Protein AF-A0A7S1CF85-F1 (afdb_monomer_lite)

Organism: NCBI:txid1486930

Secondary structure (DSSP, 8-state):
-------------------PPEEEEEE-SS-TTEEEEEETTS-EEEEE--HHHHS--HHHHHHHHHHHHHHHGGG----------------------------------

pLDDT: mean 72.47, std 18.78, range [39.47, 95.88]

Radius of gyration: 35.14 Å; chains: 1; bounding box: 66×96×58 Å

Sequence (109 aa):
GGRAARAGGRGRRSITSVEAPVYSLAFNPRQRSFLASGDGAGCVRVWKLGWKLSNPRPQEAETLKRFVQSWEDGAEDGELEDDEAGAADLGGGGGAGGGRRSRADSDDF

Foldseek 3Di:
DDDDDDDDPDDPPPDDPPPADWDDKDADPVDLQWIWTAGPVRDIDIGGHDPPNSPDDPVNVVVVVVVVVVVVVPPPDDPPPPPPPDDDDDDDDDDDDDDDDDDDDDDDD

InterPro domains:
  IPR001680 WD40 repeat [SM00320] (8-48)
  IPR015943 WD40/YVTN repeat-like-containing domain superfamily [G3DSA:2.130.10.10] (4-74)
  IPR036322 WD40-repeat-containing domain superfamily [SSF50978] (15-50)

Structure (mmCIF, N/CA/C/O backbone):
data_AF-A0A7S1CF85-F1
#
_entry.id   AF-A0A7S1CF85-F1
#
loop_
_atom_site.group_PDB
_atom_site.id
_atom_site.type_symbol
_atom_site.label_atom_id
_atom_site.label_alt_id
_atom_site.label_comp_id
_atom_site.label_asym_id
_atom_site.label_entity_id
_atom_site.label_seq_id
_atom_site.pdbx_PDB_ins_code
_atom_site.Cartn_x
_atom_site.Cartn_y
_atom_site.Cartn_z
_atom_site.occupancy
_atom_site.B_iso_or_equiv
_atom_site.auth_seq_id
_atom_site.auth_comp_id
_atom_site.auth_asym_id
_atom_site.auth_atom_id
_atom_site.pdbx_PDB_model_num
ATOM 1 N N . GLY A 1 1 ? -28.594 -31.986 -41.018 1.00 44.62 1 GLY A N 1
ATOM 2 C CA . GLY A 1 1 ? -27.219 -31.522 -41.319 1.00 44.62 1 GLY A CA 1
ATOM 3 C C . GLY A 1 1 ? -26.946 -30.292 -40.483 1.00 44.62 1 GLY A C 1
ATOM 4 O O . GLY A 1 1 ? -27.896 -29.625 -40.125 1.00 44.62 1 GLY A O 1
ATOM 5 N N . GLY A 1 2 ? -25.744 -29.936 -40.065 1.00 39.47 2 GLY A N 1
ATOM 6 C CA . GLY A 1 2 ? -24.380 -30.378 -40.327 1.00 39.47 2 GLY A CA 1
ATOM 7 C C . GLY A 1 2 ? -23.495 -29.592 -39.341 1.00 39.47 2 GLY A C 1
ATOM 8 O O . GLY A 1 2 ? -23.941 -28.621 -38.741 1.00 39.47 2 GLY A O 1
ATOM 9 N N . ARG A 1 3 ? -22.294 -30.094 -39.079 1.00 48.50 3 ARG A N 1
ATOM 10 C CA . ARG A 1 3 ? -21.489 -29.855 -37.871 1.00 48.50 3 ARG A CA 1
ATOM 11 C C . ARG A 1 3 ? -20.624 -28.584 -37.954 1.00 48.50 3 ARG A C 1
ATOM 13 O O . ARG A 1 3 ? -20.144 -28.276 -39.034 1.00 48.50 3 ARG A O 1
ATOM 20 N N . ALA A 1 4 ? -20.258 -28.082 -36.763 1.00 51.16 4 ALA A N 1
ATOM 21 C CA . ALA A 1 4 ? -18.959 -27.474 -36.399 1.00 51.16 4 ALA A CA 1
ATOM 22 C C . ALA A 1 4 ? -18.624 -26.093 -37.036 1.00 51.16 4 ALA A C 1
ATOM 24 O O . ALA A 1 4 ? -19.151 -25.740 -38.070 1.00 51.16 4 ALA A O 1
ATOM 25 N N . ALA A 1 5 ? -17.773 -25.229 -36.473 1.00 52.25 5 ALA A N 1
ATOM 26 C CA . ALA A 1 5 ? -16.593 -25.513 -35.674 1.00 52.25 5 ALA A CA 1
ATOM 27 C C . ALA A 1 5 ? -16.159 -24.352 -34.755 1.00 52.25 5 ALA A C 1
ATOM 29 O O . ALA A 1 5 ? -16.542 -23.197 -34.889 1.00 52.25 5 ALA A O 1
ATOM 30 N N . ARG A 1 6 ? -15.319 -24.768 -33.811 1.00 60.34 6 ARG A N 1
ATOM 31 C CA . ARG A 1 6 ? -14.659 -24.078 -32.704 1.00 60.34 6 ARG A CA 1
ATOM 32 C C . ARG A 1 6 ? -13.822 -22.859 -33.111 1.00 60.34 6 ARG A C 1
ATOM 34 O O . ARG A 1 6 ? -13.067 -22.923 -34.071 1.00 60.34 6 ARG A O 1
ATOM 41 N N . ALA A 1 7 ? -13.725 -21.918 -32.179 1.00 53.44 7 ALA A N 1
ATOM 42 C CA . ALA A 1 7 ? -12.435 -21.423 -31.695 1.00 53.44 7 ALA A CA 1
ATOM 43 C C . ALA A 1 7 ? -12.580 -21.250 -30.167 1.00 53.44 7 ALA A C 1
ATOM 45 O O . ALA A 1 7 ? -13.448 -20.525 -29.714 1.00 53.44 7 ALA A O 1
ATOM 46 N N . GLY A 1 8 ? -11.883 -21.961 -29.280 1.00 54.62 8 GLY A N 1
ATOM 47 C CA . GLY A 1 8 ? -10.542 -22.518 -29.420 1.00 54.62 8 GLY A CA 1
ATOM 48 C C . GLY A 1 8 ? -9.450 -21.509 -29.048 1.00 54.62 8 GLY A C 1
ATOM 49 O O . GLY A 1 8 ? -8.337 -21.631 -29.542 1.00 54.62 8 GLY A O 1
ATOM 50 N N . GLY A 1 9 ? -9.745 -20.513 -28.206 1.00 50.75 9 GLY A N 1
ATOM 51 C CA . GLY A 1 9 ? -8.744 -19.609 -27.636 1.00 50.75 9 GLY A CA 1
ATOM 52 C C . GLY A 1 9 ? -7.965 -20.286 -26.511 1.00 50.75 9 GLY A C 1
ATOM 53 O O . GLY A 1 9 ? -8.412 -20.324 -25.371 1.00 50.75 9 GLY A O 1
ATOM 54 N N . ARG A 1 10 ? -6.825 -20.871 -26.886 1.00 59.09 10 ARG A N 1
ATOM 55 C CA . ARG A 1 10 ? -5.824 -21.556 -26.057 1.00 59.09 10 ARG A CA 1
ATOM 56 C C . ARG A 1 10 ? -5.543 -20.869 -24.718 1.00 59.09 10 ARG A C 1
ATOM 58 O O . ARG A 1 10 ? -5.274 -19.673 -24.661 1.00 59.09 10 ARG A O 1
ATOM 65 N N . GLY A 1 11 ? -5.467 -21.685 -23.668 1.00 56.84 11 GLY A N 1
ATOM 66 C CA . GLY A 1 11 ? -4.888 -21.280 -22.397 1.00 56.84 11 GLY A CA 1
ATOM 67 C C . GLY A 1 11 ? -3.469 -20.744 -22.574 1.00 56.84 11 GLY A C 1
ATOM 68 O O . GLY A 1 11 ? -2.627 -21.377 -23.210 1.00 56.84 11 GLY A O 1
ATOM 69 N N . ARG A 1 12 ? -3.195 -19.603 -21.947 1.00 60.22 12 ARG A N 1
ATOM 70 C CA . ARG A 1 12 ? -1.833 -19.203 -21.601 1.00 60.22 12 ARG A CA 1
ATOM 71 C C . ARG A 1 12 ? -1.647 -19.495 -20.123 1.00 60.22 12 ARG A C 1
ATOM 73 O O . ARG A 1 12 ? -1.864 -18.648 -19.269 1.00 60.22 12 ARG A O 1
ATOM 80 N N . ARG A 1 13 ? -1.280 -20.742 -19.827 1.00 58.94 13 ARG A N 1
ATOM 81 C CA . ARG A 1 13 ? -0.559 -21.039 -18.591 1.00 58.94 13 ARG A CA 1
ATOM 82 C C . ARG A 1 13 ? 0.877 -20.600 -18.829 1.00 58.94 13 ARG A C 1
ATOM 84 O O . ARG A 1 13 ? 1.653 -21.365 -19.388 1.00 58.94 13 ARG A O 1
ATOM 91 N N . SER A 1 14 ? 1.210 -19.381 -18.434 1.00 50.34 14 SER A N 1
ATOM 92 C CA . SER A 1 14 ? 2.602 -19.035 -18.152 1.00 50.34 14 SER A CA 1
ATOM 93 C C . SER A 1 14 ? 2.817 -19.333 -16.672 1.00 50.34 14 SER A C 1
ATOM 95 O O . SER A 1 14 ? 2.654 -18.487 -15.799 1.00 50.34 14 SER A O 1
ATOM 97 N N . ILE A 1 15 ? 3.070 -20.612 -16.401 1.00 66.00 15 ILE A N 1
ATOM 98 C CA . ILE A 1 15 ? 3.798 -21.038 -15.211 1.00 66.00 15 ILE A CA 1
ATOM 99 C C . ILE A 1 15 ? 5.220 -20.469 -15.336 1.00 66.00 15 ILE A C 1
ATOM 101 O O . ILE A 1 15 ? 5.729 -20.400 -16.449 1.00 66.00 15 ILE A O 1
ATOM 105 N N . THR A 1 16 ? 5.787 -20.025 -14.210 1.00 54.38 16 THR A N 1
ATOM 106 C CA . THR A 1 16 ? 6.991 -19.180 -14.046 1.00 54.38 16 THR A CA 1
ATOM 107 C C . THR A 1 16 ? 6.788 -17.697 -14.373 1.00 54.38 16 THR A C 1
ATOM 109 O O . THR A 1 16 ? 7.370 -17.168 -15.317 1.00 54.38 16 THR A O 1
ATOM 112 N N . SER A 1 17 ? 5.987 -16.991 -13.568 1.00 57.75 17 SER A N 1
ATOM 113 C CA . SER A 1 17 ? 6.102 -15.531 -13.529 1.00 57.75 17 SER A CA 1
ATOM 114 C C . SER A 1 17 ? 7.290 -15.205 -12.634 1.00 57.75 17 SER A C 1
ATOM 116 O O . SER A 1 17 ? 7.167 -15.231 -11.413 1.00 57.75 17 SER A O 1
ATOM 118 N N . VAL A 1 18 ? 8.437 -14.877 -13.230 1.00 60.53 18 VAL A N 1
ATOM 119 C CA . VAL A 1 18 ? 9.260 -13.834 -12.606 1.00 60.53 18 VAL A CA 1
ATOM 120 C C . VAL A 1 18 ? 8.291 -12.669 -12.433 1.00 60.53 18 VAL A C 1
ATOM 122 O O . VAL A 1 18 ? 7.623 -12.282 -13.398 1.00 60.53 18 VAL A O 1
ATOM 125 N N . GLU A 1 19 ? 8.028 -12.269 -11.195 1.00 73.12 19 GLU A N 1
ATOM 126 C CA . GLU A 1 19 ? 7.014 -11.255 -10.935 1.00 73.12 19 GLU A CA 1
ATOM 127 C C . GLU A 1 19 ? 7.501 -9.961 -11.586 1.00 73.12 19 GLU A C 1
ATOM 129 O O . GLU A 1 19 ? 8.570 -9.450 -11.250 1.00 73.12 19 GLU A O 1
ATOM 134 N N . ALA A 1 20 ? 6.785 -9.513 -12.621 1.00 83.75 20 ALA A N 1
ATOM 135 C CA . ALA A 1 20 ? 7.145 -8.290 -13.312 1.00 83.75 20 ALA A CA 1
ATOM 136 C C . ALA A 1 20 ? 7.033 -7.124 -12.317 1.00 83.75 20 ALA A C 1
ATOM 138 O O . ALA A 1 20 ? 6.123 -7.130 -11.480 1.00 83.75 20 ALA A O 1
ATOM 139 N N . PRO A 1 21 ? 7.935 -6.130 -12.384 1.00 88.19 21 PRO A N 1
ATOM 140 C CA . PRO A 1 21 ? 7.869 -4.975 -11.501 1.00 88.19 21 PR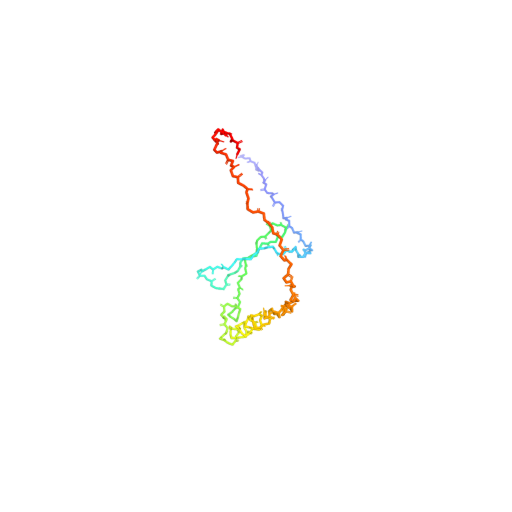O A CA 1
ATOM 141 C C . PRO A 1 21 ? 6.495 -4.301 -11.601 1.00 88.19 21 PRO A C 1
ATOM 143 O O . PRO A 1 21 ? 5.936 -4.137 -12.691 1.00 88.19 21 PRO A O 1
ATOM 146 N N . VAL A 1 22 ? 5.950 -3.935 -10.442 1.00 92.38 22 VAL A N 1
ATOM 147 C CA . VAL A 1 22 ? 4.689 -3.199 -10.326 1.00 92.38 22 VAL A CA 1
ATOM 148 C C . VAL A 1 22 ? 4.995 -1.713 -10.462 1.00 92.38 22 VAL A C 1
ATOM 150 O O . VAL A 1 22 ? 5.757 -1.166 -9.671 1.00 92.38 22 VAL A O 1
ATOM 153 N N . TYR A 1 23 ? 4.387 -1.061 -11.450 1.00 93.56 23 TYR A N 1
ATOM 154 C CA . TYR A 1 23 ? 4.608 0.363 -11.732 1.00 93.56 23 TYR A CA 1
ATOM 155 C C . TYR A 1 23 ? 3.468 1.254 -11.250 1.00 93.56 23 TYR A C 1
ATOM 157 O O . TYR A 1 23 ? 3.603 2.473 -11.194 1.00 93.56 23 TYR A O 1
ATOM 165 N N . SER A 1 24 ? 2.312 0.670 -10.944 1.00 93.19 24 SER A N 1
ATOM 166 C CA . SER A 1 24 ? 1.119 1.437 -10.600 1.00 93.19 24 SER A CA 1
ATOM 167 C C . SER A 1 24 ? 0.327 0.747 -9.504 1.00 93.19 24 SER A C 1
ATOM 169 O O . SER A 1 24 ? 0.138 -0.470 -9.531 1.00 93.19 24 SER A O 1
ATOM 171 N N . LEU A 1 25 ? -0.165 1.543 -8.556 1.00 95.12 25 LEU A N 1
ATOM 172 C CA . LEU A 1 25 ? -0.997 1.106 -7.441 1.00 95.12 25 LEU A CA 1
ATOM 173 C C . LEU A 1 25 ? -2.161 2.082 -7.265 1.00 95.12 25 LEU A C 1
ATOM 175 O O . LEU A 1 25 ? -1.963 3.294 -7.302 1.00 95.12 25 LEU A O 1
ATOM 179 N N . ALA A 1 26 ? -3.370 1.558 -7.064 1.00 95.31 26 ALA A N 1
ATOM 180 C CA . ALA A 1 26 ? -4.569 2.367 -6.866 1.00 95.31 26 ALA A CA 1
ATOM 181 C C . ALA A 1 26 ? -5.493 1.752 -5.809 1.00 95.31 26 ALA A C 1
ATOM 183 O O . ALA A 1 26 ? -5.980 0.628 -5.962 1.00 95.31 26 ALA A O 1
ATOM 184 N N . PHE A 1 27 ? -5.765 2.503 -4.742 1.00 94.19 27 PHE A N 1
ATOM 185 C CA . PHE A 1 27 ? -6.737 2.115 -3.722 1.00 94.19 27 PHE A CA 1
ATOM 186 C C . PHE A 1 27 ? -8.159 2.435 -4.173 1.00 94.19 27 PHE A C 1
ATOM 188 O O . PHE A 1 27 ? -8.413 3.452 -4.815 1.00 94.19 27 PHE A O 1
ATOM 195 N N . ASN A 1 28 ? -9.109 1.582 -3.799 1.00 92.81 28 ASN A N 1
ATOM 196 C CA . ASN A 1 28 ? -10.514 1.845 -4.069 1.00 92.81 28 ASN A CA 1
ATOM 197 C C . ASN A 1 28 ? -11.062 2.907 -3.085 1.00 92.81 28 ASN A C 1
ATOM 199 O O . ASN A 1 28 ? -11.093 2.653 -1.877 1.00 92.81 28 ASN A O 1
ATOM 203 N N . PRO A 1 29 ? -11.560 4.064 -3.569 1.00 90.94 29 PRO A N 1
ATOM 204 C CA . PRO A 1 29 ? -12.037 5.149 -2.707 1.00 90.94 29 PRO A CA 1
ATOM 205 C C . PRO A 1 29 ? -13.340 4.805 -1.972 1.00 90.94 29 PRO A C 1
ATOM 207 O O . PRO A 1 29 ? -13.610 5.349 -0.904 1.00 90.94 29 PRO A O 1
ATOM 210 N N . ARG A 1 30 ? -14.151 3.884 -2.513 1.00 92.38 30 ARG A N 1
ATOM 211 C CA . ARG A 1 30 ? -15.416 3.449 -1.901 1.00 92.38 30 ARG A CA 1
ATOM 212 C C . ARG A 1 30 ? -15.216 2.312 -0.902 1.00 92.38 30 ARG A C 1
ATOM 214 O O . ARG A 1 30 ? -15.987 2.181 0.043 1.00 92.38 30 ARG A O 1
ATOM 221 N N . GLN A 1 31 ? -14.224 1.452 -1.130 1.00 91.75 31 GLN A N 1
ATOM 222 C CA . GLN A 1 31 ? -13.986 0.255 -0.321 1.00 91.75 31 GLN A CA 1
ATOM 223 C C . GLN A 1 31 ? -12.499 0.091 -0.004 1.00 91.75 31 GLN A C 1
ATOM 225 O O . GLN A 1 31 ? -11.730 -0.410 -0.817 1.00 91.75 31 GLN A O 1
ATOM 230 N N . ARG A 1 32 ? -12.115 0.417 1.233 1.00 90.50 32 ARG A N 1
ATOM 231 C CA . ARG A 1 32 ? -10.717 0.392 1.710 1.00 90.50 32 ARG A CA 1
ATOM 232 C C . ARG A 1 32 ? -10.040 -0.981 1.671 1.00 90.50 32 ARG A C 1
ATOM 234 O O . ARG A 1 32 ? -8.823 -1.072 1.774 1.00 90.50 32 ARG A O 1
ATOM 241 N N . SER A 1 33 ? -10.814 -2.055 1.547 1.00 93.44 33 SER A N 1
ATOM 242 C CA . SER A 1 33 ? -10.289 -3.416 1.448 1.00 93.44 33 SER A CA 1
ATOM 243 C C . SER A 1 33 ? -9.818 -3.799 0.053 1.00 93.44 33 SER A C 1
ATOM 245 O O . SER A 1 33 ? -9.298 -4.897 -0.098 1.00 93.44 33 SER A O 1
ATOM 247 N N . PHE A 1 34 ? -9.967 -2.936 -0.953 1.00 94.81 34 PHE A N 1
ATOM 248 C CA . PHE A 1 34 ? -9.546 -3.243 -2.314 1.00 94.81 34 PHE A CA 1
ATOM 249 C C . PHE A 1 34 ? -8.399 -2.357 -2.792 1.00 94.81 34 PHE A C 1
ATOM 251 O O . PHE A 1 34 ? -8.428 -1.133 -2.650 1.00 94.81 34 PHE A O 1
ATOM 258 N N . LEU A 1 35 ? -7.420 -3.009 -3.415 1.00 94.56 35 LEU A N 1
ATOM 259 C CA . LEU A 1 35 ? -6.252 -2.405 -4.047 1.00 94.56 35 LEU A CA 1
ATOM 260 C C . LEU A 1 35 ? -6.075 -3.009 -5.443 1.00 94.56 35 LEU A C 1
ATOM 262 O O . LEU A 1 35 ? -6.185 -4.223 -5.608 1.00 94.56 35 LEU A O 1
ATOM 266 N N . ALA A 1 36 ? -5.787 -2.175 -6.435 1.00 95.88 36 ALA A N 1
ATOM 267 C CA . ALA A 1 36 ? -5.377 -2.602 -7.766 1.00 95.88 36 ALA A CA 1
ATOM 268 C C . ALA A 1 36 ? -3.876 -2.352 -7.959 1.00 95.88 36 ALA A C 1
ATOM 270 O O . ALA A 1 36 ? -3.374 -1.299 -7.567 1.00 95.88 36 ALA A O 1
ATOM 271 N N . SER A 1 37 ? -3.173 -3.303 -8.575 1.00 95.69 37 SER A N 1
ATOM 272 C CA . SER A 1 37 ? -1.767 -3.166 -8.969 1.00 95.69 37 SER A CA 1
ATOM 273 C C . SER A 1 37 ? -1.594 -3.485 -10.450 1.00 95.69 37 SER A C 1
ATOM 275 O O . SER A 1 37 ? -2.084 -4.522 -10.903 1.00 95.69 37 SER A O 1
ATOM 277 N N . GLY A 1 38 ? -0.886 -2.627 -11.180 1.00 93.81 38 GLY A N 1
ATOM 278 C CA . GLY A 1 38 ? -0.507 -2.845 -12.577 1.00 93.81 38 GLY A CA 1
ATOM 279 C C . GLY A 1 38 ? 0.970 -3.206 -12.696 1.00 93.81 38 GLY A C 1
ATOM 280 O O . GLY A 1 38 ? 1.820 -2.500 -12.148 1.00 93.81 38 GLY A O 1
ATOM 281 N N . ASP A 1 39 ? 1.271 -4.296 -13.398 1.00 92.25 39 ASP A N 1
ATOM 282 C CA . ASP A 1 39 ? 2.640 -4.753 -13.642 1.00 92.25 39 ASP A CA 1
ATOM 283 C C . ASP A 1 39 ? 3.156 -4.409 -15.052 1.00 92.25 39 ASP A C 1
ATOM 285 O O . ASP A 1 39 ? 2.401 -4.045 -15.957 1.00 92.25 39 ASP A O 1
ATOM 289 N N . GLY A 1 40 ? 4.473 -4.534 -15.243 1.00 88.56 40 GLY A N 1
ATOM 290 C CA . GLY A 1 40 ? 5.141 -4.331 -16.535 1.00 88.56 40 GLY A CA 1
ATOM 291 C C . GLY A 1 40 ? 4.768 -5.332 -17.630 1.00 88.56 40 GLY A C 1
ATOM 292 O O . GLY A 1 40 ? 5.111 -5.123 -18.791 1.00 88.56 40 GLY A O 1
ATOM 293 N N . ALA A 1 41 ? 4.064 -6.412 -17.284 1.00 87.50 41 ALA A N 1
ATOM 294 C CA . ALA A 1 41 ? 3.559 -7.390 -18.240 1.00 87.50 41 ALA A CA 1
ATOM 295 C C . ALA A 1 41 ? 2.158 -7.022 -18.766 1.00 87.50 41 ALA A C 1
ATOM 297 O O . ALA A 1 41 ? 1.570 -7.788 -19.533 1.00 87.50 41 ALA A O 1
ATOM 298 N N . GLY A 1 42 ? 1.614 -5.866 -18.362 1.00 87.62 42 GLY A N 1
ATOM 299 C CA . GLY A 1 42 ? 0.276 -5.416 -18.743 1.00 87.62 42 GLY A CA 1
ATOM 300 C C . GLY A 1 42 ? -0.841 -6.157 -18.008 1.00 87.62 42 GLY A C 1
ATOM 301 O O . GLY A 1 42 ? -1.990 -6.129 -18.448 1.00 87.62 42 GLY A O 1
ATOM 302 N N . CYS A 1 43 ? -0.527 -6.840 -16.905 1.00 89.38 43 CYS A N 1
ATOM 303 C CA . CYS A 1 43 ? -1.516 -7.487 -16.060 1.00 89.38 43 CYS A CA 1
ATOM 304 C C . CYS A 1 43 ? -1.929 -6.556 -14.915 1.00 89.38 43 CYS A C 1
ATOM 306 O O . CYS A 1 43 ? -1.106 -5.916 -1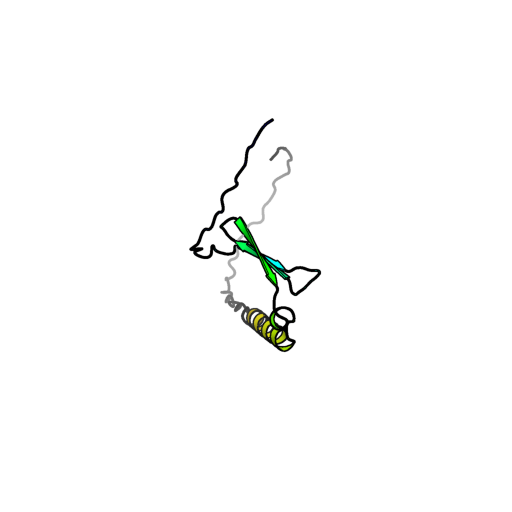4.258 1.00 89.38 43 CYS A O 1
ATOM 308 N N . VAL A 1 44 ? -3.235 -6.525 -14.644 1.00 92.19 44 VAL A N 1
ATOM 309 C CA . VAL A 1 44 ? -3.806 -5.827 -13.489 1.00 92.19 44 VAL A CA 1
ATOM 310 C C . VAL A 1 44 ? -4.324 -6.860 -12.502 1.00 92.19 44 VAL A C 1
ATOM 312 O O . VAL A 1 44 ? -5.139 -7.716 -12.852 1.00 92.19 44 VAL A O 1
ATOM 315 N N . ARG A 1 45 ? -3.862 -6.778 -11.254 1.00 90.69 45 ARG A N 1
ATOM 316 C CA . ARG A 1 45 ? -4.307 -7.644 -10.157 1.00 90.69 45 ARG A CA 1
ATOM 317 C C . ARG A 1 45 ? -5.138 -6.844 -9.167 1.00 90.69 45 ARG A C 1
ATOM 319 O O . ARG A 1 45 ? -4.778 -5.722 -8.817 1.00 90.69 45 ARG A O 1
ATOM 326 N N . VAL A 1 46 ? -6.237 -7.440 -8.709 1.00 93.88 46 VAL A N 1
ATOM 327 C CA . VAL A 1 46 ? -7.105 -6.872 -7.672 1.00 93.88 46 VAL A CA 1
ATOM 328 C C . VAL A 1 46 ? -6.933 -7.677 -6.394 1.00 93.88 46 VAL A C 1
ATOM 330 O O . VAL A 1 46 ? -7.147 -8.888 -6.372 1.00 93.88 46 VAL A O 1
ATOM 333 N N . TRP A 1 47 ? -6.566 -6.985 -5.325 1.00 93.81 47 TRP A N 1
ATOM 334 C CA . TRP A 1 47 ? -6.256 -7.559 -4.027 1.00 93.81 47 TRP A CA 1
ATOM 335 C C . TRP A 1 47 ? -7.356 -7.211 -3.034 1.00 93.81 47 TRP A C 1
ATOM 337 O O . TRP A 1 47 ? -7.741 -6.047 -2.914 1.00 93.81 47 TRP A O 1
ATOM 347 N N . LYS A 1 48 ? -7.833 -8.217 -2.292 1.00 94.38 48 LYS A N 1
ATOM 348 C CA . LYS A 1 48 ? -8.663 -8.012 -1.104 1.00 94.38 48 LYS A CA 1
ATOM 349 C C . LYS A 1 48 ? -7.766 -8.037 0.129 1.00 94.38 48 LYS A C 1
ATOM 351 O O . LYS A 1 48 ? -7.247 -9.081 0.511 1.00 94.38 48 LYS A O 1
ATOM 356 N N . LEU A 1 49 ? -7.592 -6.879 0.739 1.00 93.75 49 LEU A N 1
ATOM 357 C CA . LEU A 1 49 ? -6.785 -6.674 1.927 1.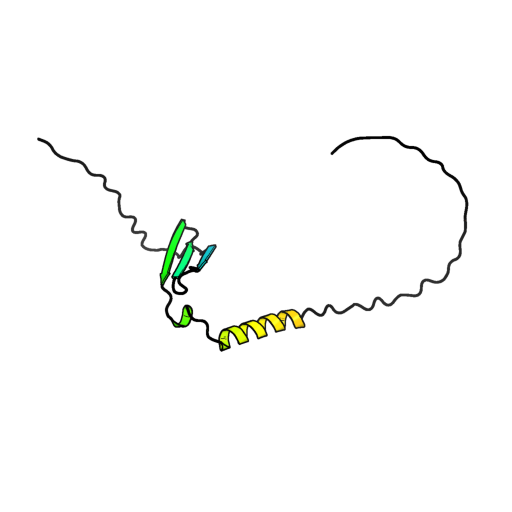00 93.75 49 LEU A CA 1
ATOM 358 C C . LEU A 1 49 ? -7.513 -7.190 3.176 1.00 93.75 49 LEU A C 1
ATOM 360 O O . LEU A 1 49 ? -8.741 -7.117 3.293 1.00 93.75 49 LEU A O 1
ATOM 364 N N . GLY A 1 50 ? -6.738 -7.721 4.121 1.00 92.19 50 GLY A N 1
ATOM 365 C CA . GLY A 1 50 ? -7.238 -8.057 5.451 1.00 92.19 50 GLY A CA 1
ATOM 366 C C . GLY A 1 50 ? -7.477 -6.803 6.294 1.00 92.19 50 GLY A C 1
ATOM 367 O O . GLY A 1 50 ? -6.866 -5.763 6.059 1.00 92.19 50 GLY A O 1
ATOM 368 N N . TRP A 1 51 ? -8.308 -6.922 7.334 1.00 87.44 51 TRP A N 1
ATOM 369 C CA . TRP A 1 51 ? -8.693 -5.802 8.207 1.00 87.44 51 TRP A CA 1
ATOM 370 C C . TRP A 1 51 ? -7.507 -4.958 8.696 1.00 87.44 51 TRP A C 1
ATOM 372 O O . TRP A 1 51 ? -7.538 -3.737 8.587 1.00 87.44 51 TRP A O 1
ATOM 382 N N . LYS A 1 52 ? -6.439 -5.611 9.175 1.00 86.56 52 LYS A N 1
ATOM 383 C CA . LYS A 1 52 ? -5.236 -4.932 9.685 1.00 86.56 52 LYS A CA 1
ATOM 384 C C . LYS A 1 52 ? -4.568 -4.020 8.649 1.00 86.56 52 LYS A C 1
ATOM 386 O O . LYS A 1 52 ? -3.986 -3.022 9.036 1.00 86.56 52 LYS A O 1
ATOM 391 N N . LEU A 1 53 ? -4.644 -4.370 7.364 1.00 85.19 53 LEU A N 1
ATOM 392 C CA . LEU A 1 53 ? -4.043 -3.599 6.270 1.00 85.19 53 LEU A CA 1
ATOM 393 C C . LEU A 1 53 ? -4.999 -2.538 5.711 1.00 85.19 53 LEU A C 1
ATOM 395 O O . LEU A 1 53 ? -4.558 -1.553 5.135 1.00 85.19 53 LEU A O 1
ATOM 399 N N . SER A 1 54 ? -6.310 -2.731 5.865 1.00 87.75 54 SER A N 1
ATOM 400 C CA . SER A 1 54 ? -7.327 -1.775 5.403 1.00 87.75 54 SER A CA 1
ATOM 401 C C . SER A 1 54 ? -7.660 -0.691 6.423 1.00 87.75 54 SER A C 1
ATOM 403 O O . SER A 1 54 ? -8.254 0.326 6.060 1.00 87.75 54 SER A O 1
ATOM 405 N N . ASN A 1 55 ? -7.337 -0.924 7.696 1.00 86.88 55 ASN A N 1
ATOM 406 C CA . ASN A 1 55 ? -7.705 -0.046 8.793 1.00 86.88 55 ASN A CA 1
ATOM 407 C C . ASN A 1 55 ? -6.449 0.395 9.562 1.00 86.88 55 ASN A C 1
ATOM 409 O O . ASN A 1 55 ? -6.043 -0.310 10.492 1.00 86.88 55 ASN A O 1
ATOM 413 N N . PRO A 1 56 ? -5.829 1.529 9.176 1.00 82.38 56 PRO A N 1
ATOM 414 C CA . PRO A 1 56 ? -4.613 2.008 9.820 1.00 82.38 56 PRO A CA 1
ATOM 415 C C . PRO A 1 56 ? -4.869 2.269 11.300 1.00 82.38 56 PRO A C 1
ATOM 417 O O . PRO A 1 56 ? -5.938 2.750 11.695 1.00 82.38 56 PRO A O 1
ATOM 420 N N . ARG A 1 57 ? -3.883 1.935 12.128 1.00 87.38 57 ARG A N 1
ATOM 421 C CA . ARG A 1 57 ? -3.975 2.152 13.572 1.00 87.38 57 ARG A CA 1
ATOM 422 C C . ARG A 1 57 ? -3.516 3.568 13.929 1.00 87.38 57 ARG A C 1
ATOM 424 O O . ARG A 1 57 ? -2.598 4.079 13.290 1.00 87.38 57 ARG A O 1
ATOM 431 N N . PRO A 1 58 ? -4.082 4.198 14.975 1.00 86.88 58 PRO A N 1
ATOM 432 C CA . PRO A 1 58 ? -3.667 5.540 15.395 1.00 86.88 58 PRO A CA 1
ATOM 433 C C . PRO A 1 58 ? -2.155 5.669 15.640 1.00 86.88 58 PRO A C 1
ATOM 435 O O . PRO A 1 58 ? -1.557 6.686 15.309 1.00 86.88 58 PRO A O 1
ATOM 438 N N . GLN A 1 59 ? -1.522 4.612 16.156 1.00 92.25 59 GLN A N 1
ATOM 439 C CA . GLN A 1 59 ? -0.081 4.576 16.422 1.00 92.25 59 GLN A CA 1
ATOM 440 C C . GLN A 1 59 ? 0.771 4.643 15.143 1.00 92.25 59 GLN A C 1
ATOM 442 O O . GLN A 1 59 ? 1.857 5.221 15.151 1.00 92.25 59 GLN A O 1
ATOM 447 N N . GLU A 1 60 ? 0.290 4.061 14.043 1.00 92.19 60 GLU A N 1
ATOM 448 C CA . GLU A 1 60 ? 0.996 4.059 12.755 1.00 92.19 60 GLU A CA 1
ATOM 449 C C . GLU A 1 60 ? 1.013 5.471 12.158 1.00 92.19 60 GLU A C 1
ATOM 451 O O . GLU A 1 60 ? 2.054 5.941 11.706 1.00 92.19 60 GLU A O 1
ATOM 456 N N . ALA A 1 61 ? -0.114 6.185 12.248 1.00 89.12 61 ALA A N 1
ATOM 457 C CA . ALA A 1 61 ? -0.204 7.579 11.822 1.00 89.12 61 ALA A CA 1
ATOM 458 C C . ALA A 1 61 ? 0.722 8.492 12.638 1.00 89.12 61 ALA A C 1
ATOM 460 O O . ALA A 1 61 ? 1.371 9.369 12.080 1.00 89.12 61 ALA A O 1
ATOM 461 N N . GLU A 1 62 ? 0.815 8.269 13.948 1.00 93.75 62 GLU A N 1
ATOM 462 C CA . GLU A 1 62 ? 1.697 9.055 14.811 1.00 93.75 62 GLU A CA 1
ATOM 463 C C . GLU A 1 62 ? 3.181 8.813 14.506 1.00 93.75 62 GLU A C 1
ATOM 465 O O . GLU A 1 62 ? 3.983 9.743 14.489 1.00 93.75 62 GLU A O 1
ATOM 470 N N . THR A 1 63 ? 3.545 7.570 14.188 1.00 93.88 63 THR A N 1
ATOM 471 C CA . THR A 1 63 ? 4.917 7.225 13.792 1.00 93.88 63 THR A CA 1
ATOM 472 C C . THR A 1 63 ? 5.300 7.912 12.482 1.00 93.88 63 THR A C 1
ATOM 474 O O . THR A 1 63 ? 6.395 8.457 12.373 1.00 93.88 63 THR A O 1
ATOM 477 N N . LEU A 1 64 ? 4.384 7.941 11.507 1.00 91.06 64 LEU A N 1
ATOM 478 C CA . LEU A 1 64 ? 4.596 8.649 10.243 1.00 91.06 64 LEU A CA 1
ATOM 479 C C . LEU A 1 64 ? 4.768 10.156 10.451 1.00 91.06 64 LEU A C 1
ATOM 481 O O . LEU A 1 64 ? 5.666 10.740 9.858 1.00 91.06 64 LEU A O 1
ATOM 485 N N . LYS A 1 65 ? 3.964 10.778 11.321 1.00 93.44 65 LYS A N 1
ATOM 486 C CA . LYS A 1 65 ? 4.111 12.207 11.640 1.00 93.44 65 LYS A CA 1
ATOM 487 C C . LYS A 1 65 ? 5.484 12.528 12.218 1.00 93.44 65 LYS A C 1
ATOM 489 O O . LYS A 1 65 ? 6.123 13.463 11.760 1.00 93.44 65 LYS A O 1
ATOM 494 N N . ARG A 1 66 ? 5.955 11.728 13.178 1.00 93.06 66 ARG A N 1
ATOM 495 C CA . ARG A 1 66 ? 7.290 11.910 13.771 1.00 93.06 66 ARG A CA 1
ATOM 496 C C . ARG A 1 66 ? 8.402 11.785 12.739 1.00 93.06 66 ARG A C 1
ATOM 498 O O . ARG A 1 66 ? 9.370 12.531 12.788 1.00 93.06 66 ARG A O 1
ATOM 505 N N . PHE A 1 67 ? 8.262 10.836 11.819 1.00 93.12 67 PHE A N 1
ATOM 506 C CA . PHE A 1 67 ? 9.229 10.651 10.748 1.00 93.12 67 PHE A CA 1
ATOM 507 C C . PHE A 1 67 ? 9.279 11.863 9.812 1.00 93.12 67 PHE A C 1
ATOM 509 O O . PHE A 1 67 ? 10.364 12.360 9.534 1.00 93.12 67 PHE A O 1
ATOM 516 N N . VAL A 1 68 ? 8.119 12.381 9.397 1.00 94.00 68 VAL A N 1
ATOM 517 C CA . VAL A 1 68 ? 8.034 13.599 8.574 1.00 94.00 68 VAL A CA 1
ATOM 518 C C . VAL A 1 68 ? 8.643 14.797 9.301 1.00 94.00 68 VAL A C 1
ATOM 520 O O . VAL A 1 68 ? 9.478 15.482 8.727 1.00 94.00 68 VAL A O 1
ATOM 523 N N . GLN A 1 69 ? 8.317 14.989 10.579 1.00 89.44 69 GLN A N 1
ATOM 524 C CA . GLN A 1 69 ? 8.854 16.098 11.367 1.00 89.44 69 GLN A CA 1
ATOM 525 C C . GLN A 1 69 ? 10.388 16.052 11.470 1.00 89.44 69 GLN A C 1
ATOM 527 O O . GLN A 1 69 ? 11.050 17.071 11.324 1.00 89.44 69 GLN A O 1
ATOM 532 N N . SER A 1 70 ? 10.978 14.857 11.600 1.00 89.06 70 SER A N 1
ATOM 533 C CA . SER A 1 70 ? 12.442 14.713 11.620 1.00 89.06 70 SER A CA 1
ATOM 534 C C . SER A 1 70 ? 13.133 15.131 10.317 1.00 89.06 70 SER A C 1
ATOM 536 O O . SER A 1 70 ? 14.325 15.423 10.326 1.00 89.06 70 SER A O 1
ATOM 538 N N . TRP A 1 71 ? 12.409 15.129 9.194 1.00 84.12 71 TRP A N 1
ATOM 539 C CA . TRP A 1 71 ? 12.927 15.592 7.906 1.00 84.12 71 TRP A CA 1
ATOM 540 C C . TRP A 1 71 ? 12.829 17.107 7.749 1.00 84.12 71 TRP A C 1
ATOM 542 O O . TRP A 1 71 ? 13.625 17.684 7.016 1.00 84.12 71 TRP A O 1
ATOM 552 N N . GLU A 1 72 ? 11.875 17.735 8.430 1.00 82.44 72 GLU A N 1
ATOM 553 C CA . GLU A 1 72 ? 11.674 19.184 8.416 1.00 82.44 72 GLU A CA 1
ATOM 554 C C . GLU A 1 72 ? 12.668 19.878 9.358 1.00 82.44 72 GLU A C 1
ATOM 556 O O . GLU A 1 72 ? 13.297 20.855 8.965 1.00 82.44 72 GLU A O 1
ATOM 561 N N . ASP A 1 73 ? 12.905 19.311 10.545 1.00 76.44 73 ASP A N 1
ATOM 562 C CA . ASP A 1 73 ? 13.822 19.877 11.547 1.00 76.44 73 ASP A CA 1
ATOM 563 C C . ASP A 1 73 ? 15.312 19.755 11.150 1.00 76.44 73 ASP A C 1
ATOM 565 O O . ASP A 1 73 ? 16.171 20.440 11.694 1.00 76.44 73 ASP A O 1
ATOM 569 N N . GLY A 1 74 ? 15.650 18.859 10.216 1.00 64.38 74 GLY A N 1
ATOM 570 C CA . GLY A 1 74 ? 17.023 18.648 9.738 1.00 64.38 74 GLY A 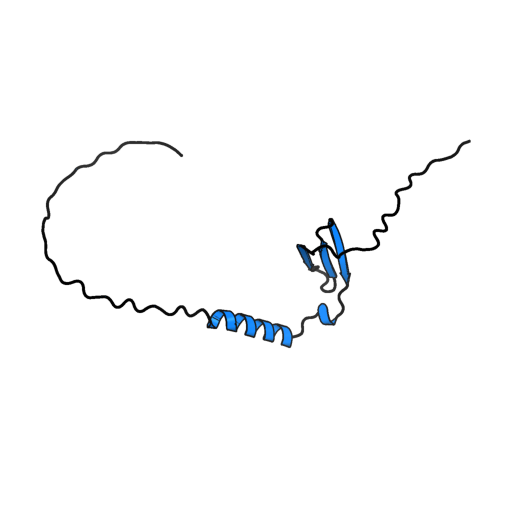CA 1
ATOM 571 C C . GLY A 1 74 ? 17.434 19.532 8.557 1.00 64.38 74 GLY A C 1
ATOM 572 O O . GLY A 1 74 ? 18.534 19.354 8.035 1.00 64.38 74 GLY A O 1
ATOM 573 N N . ALA A 1 75 ? 16.549 20.423 8.102 1.00 63.72 75 ALA A N 1
ATOM 574 C CA . ALA A 1 75 ? 16.753 21.274 6.932 1.00 63.72 75 ALA A CA 1
ATOM 575 C C . ALA A 1 75 ? 17.196 22.706 7.276 1.00 63.72 75 ALA A C 1
ATOM 577 O O . ALA A 1 75 ? 17.160 23.546 6.382 1.00 63.72 75 ALA A O 1
ATOM 578 N N . GLU A 1 76 ? 17.622 22.974 8.519 1.00 59.28 76 GLU A N 1
ATOM 579 C CA . GLU A 1 76 ? 18.308 24.223 8.878 1.00 59.28 76 GLU A CA 1
ATOM 580 C C . GLU A 1 76 ? 19.649 24.289 8.127 1.00 59.28 76 GLU A C 1
ATOM 582 O O . GL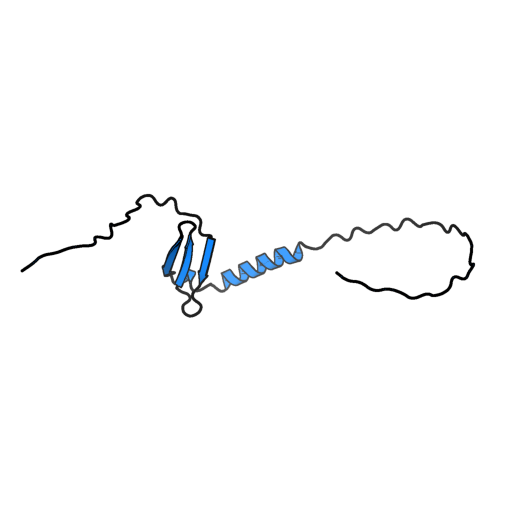U A 1 76 ? 20.687 23.753 8.523 1.00 59.28 76 GLU A O 1
ATOM 587 N N . ASP A 1 77 ? 19.562 24.900 6.957 1.00 57.72 77 ASP A N 1
ATOM 588 C CA . ASP A 1 77 ? 20.607 25.565 6.221 1.00 57.72 77 ASP A CA 1
ATOM 589 C C . ASP A 1 77 ? 21.435 26.425 7.174 1.00 57.72 77 ASP A C 1
ATOM 591 O O . ASP A 1 77 ? 21.007 27.471 7.650 1.00 57.72 77 ASP A O 1
ATOM 595 N N . GLY A 1 78 ? 22.652 25.964 7.467 1.00 56.03 78 GLY A N 1
ATOM 596 C CA . GLY A 1 78 ? 23.655 26.814 8.085 1.00 56.03 78 GLY A CA 1
ATOM 597 C C . GLY A 1 78 ? 23.860 28.032 7.194 1.00 56.03 78 GLY A C 1
ATOM 598 O O . GLY A 1 78 ? 24.484 27.916 6.137 1.00 56.03 78 GLY A O 1
ATOM 599 N N . GLU A 1 79 ? 23.314 29.173 7.612 1.00 59.75 79 GLU A N 1
ATOM 600 C CA . GLU A 1 79 ? 23.687 30.480 7.095 1.00 59.75 79 GLU A CA 1
ATOM 601 C C . GLU A 1 79 ? 25.209 30.578 7.236 1.00 59.75 79 GLU A C 1
ATOM 603 O O . GLU A 1 79 ? 25.759 30.639 8.337 1.00 59.75 79 GLU A O 1
ATOM 608 N N . LEU A 1 80 ? 25.911 30.480 6.107 1.00 62.28 80 LEU A N 1
ATOM 609 C CA . LEU A 1 80 ? 27.302 30.883 6.044 1.00 62.28 80 LEU A CA 1
ATOM 610 C C . LEU A 1 80 ? 27.283 32.387 6.308 1.00 62.28 80 LEU A C 1
ATOM 612 O O . LEU A 1 80 ? 26.802 33.150 5.474 1.00 62.28 80 LEU A O 1
ATOM 616 N N . GLU A 1 81 ? 27.729 32.792 7.496 1.00 57.84 81 GLU A N 1
ATOM 617 C CA . GLU A 1 81 ? 28.052 34.185 7.778 1.00 57.84 81 GLU A CA 1
ATOM 618 C C . GLU A 1 81 ? 29.122 34.602 6.764 1.00 57.84 81 GLU A C 1
ATOM 620 O O . GLU A 1 81 ? 30.298 34.248 6.876 1.00 57.84 81 GLU A O 1
ATOM 625 N N . ASP A 1 82 ? 28.688 35.299 5.716 1.00 59.97 82 ASP A N 1
ATOM 626 C CA . ASP A 1 82 ? 29.577 35.991 4.804 1.00 59.97 82 ASP A CA 1
ATOM 627 C C . ASP A 1 82 ? 30.252 37.102 5.619 1.00 59.97 82 ASP A C 1
ATOM 629 O O . ASP A 1 82 ? 29.690 38.182 5.807 1.00 59.97 82 ASP A O 1
ATOM 633 N N . ASP A 1 83 ? 31.445 36.822 6.151 1.00 55.62 83 ASP A N 1
ATOM 634 C CA . ASP A 1 83 ? 32.339 37.832 6.710 1.00 55.62 83 ASP A CA 1
ATOM 635 C C . ASP A 1 83 ? 32.587 38.900 5.632 1.00 55.62 83 ASP A C 1
ATOM 637 O O . ASP A 1 83 ? 33.425 38.750 4.734 1.00 55.62 83 ASP A O 1
ATOM 641 N N . GLU A 1 84 ? 31.814 39.984 5.705 1.00 57.91 84 GLU A N 1
ATOM 642 C CA . GLU A 1 84 ? 31.909 41.161 4.854 1.00 57.91 84 GLU A CA 1
ATOM 643 C C . GLU A 1 84 ? 33.276 41.817 5.084 1.00 57.91 84 GLU A C 1
ATOM 645 O O . GLU A 1 84 ? 33.480 42.661 5.960 1.00 57.91 84 GLU A O 1
ATOM 650 N N . ALA A 1 85 ? 34.262 41.390 4.295 1.00 59.31 85 ALA A N 1
ATOM 651 C CA . ALA A 1 85 ? 35.557 42.033 4.218 1.00 59.31 85 ALA A CA 1
ATOM 652 C C . ALA A 1 85 ? 35.347 43.483 3.765 1.00 59.31 85 ALA A C 1
ATOM 654 O O . ALA A 1 85 ? 35.040 43.747 2.601 1.00 59.31 85 ALA A O 1
ATOM 655 N N . GLY A 1 86 ? 35.518 44.413 4.708 1.00 56.41 86 GLY A N 1
ATOM 656 C CA . GLY A 1 86 ? 35.396 45.849 4.497 1.00 56.41 86 GLY A CA 1
ATOM 657 C C . GLY A 1 86 ? 36.148 46.310 3.251 1.00 56.41 86 GLY A C 1
ATOM 658 O O . GLY A 1 86 ? 37.380 46.373 3.227 1.00 56.41 86 GLY A O 1
ATOM 659 N N . ALA A 1 87 ? 35.390 46.654 2.214 1.00 57.97 87 ALA A N 1
ATOM 660 C CA . ALA A 1 87 ? 35.916 47.314 1.036 1.00 57.97 87 ALA A CA 1
ATOM 661 C C . ALA A 1 87 ? 36.192 48.777 1.395 1.00 57.97 87 ALA A C 1
ATOM 663 O O . ALA A 1 87 ? 35.283 49.569 1.644 1.00 57.97 87 ALA A O 1
ATOM 664 N N . ALA A 1 88 ? 37.478 49.110 1.460 1.00 53.97 88 ALA A N 1
ATOM 665 C CA . ALA A 1 88 ? 37.963 50.461 1.654 1.00 53.97 88 ALA A CA 1
ATOM 666 C C . ALA A 1 88 ? 37.413 51.410 0.577 1.00 53.97 88 ALA A C 1
ATOM 668 O O . ALA A 1 88 ? 37.439 51.109 -0.618 1.00 53.97 88 ALA A O 1
ATOM 669 N N . ASP A 1 89 ? 36.964 52.572 1.046 1.00 50.00 89 ASP A N 1
ATOM 670 C CA . ASP A 1 89 ? 36.644 53.766 0.273 1.00 50.00 89 ASP A CA 1
ATOM 671 C C . ASP A 1 89 ? 37.780 54.098 -0.708 1.00 50.00 89 ASP A C 1
ATOM 673 O O . ASP A 1 89 ? 38.866 54.531 -0.320 1.00 50.00 89 ASP A O 1
ATOM 677 N N . LEU A 1 90 ? 37.528 53.870 -1.997 1.00 56.62 90 LEU A N 1
ATOM 678 C CA . LEU A 1 90 ? 38.327 54.410 -3.087 1.00 56.62 90 LEU A CA 1
ATOM 679 C C . LEU A 1 90 ? 37.433 55.347 -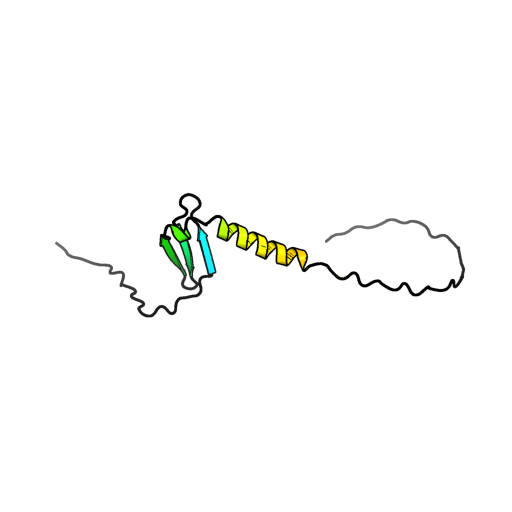3.889 1.00 56.62 90 LEU A C 1
ATOM 681 O O . LEU A 1 90 ? 36.664 54.935 -4.758 1.00 56.62 90 LEU A O 1
ATOM 685 N N . GLY A 1 91 ? 37.538 56.633 -3.559 1.00 46.91 91 GLY A N 1
ATOM 686 C CA . GLY A 1 91 ? 36.922 57.707 -4.316 1.00 46.91 91 GLY A CA 1
ATOM 687 C C . GLY A 1 91 ? 37.340 57.701 -5.789 1.00 46.91 91 GLY A C 1
ATOM 688 O O . GLY A 1 91 ? 38.459 57.331 -6.144 1.00 46.91 91 GLY A O 1
ATOM 689 N N . GLY A 1 92 ? 36.448 58.174 -6.660 1.00 45.22 92 GLY A N 1
ATOM 690 C CA . GLY A 1 92 ? 36.806 58.367 -8.060 1.00 45.22 92 GLY A CA 1
ATOM 691 C C . GLY A 1 92 ? 35.650 58.649 -9.010 1.00 45.22 92 GLY A C 1
ATOM 692 O O . GLY A 1 92 ? 35.265 57.778 -9.771 1.00 45.22 92 GLY A O 1
ATOM 693 N N . GLY A 1 93 ? 35.199 59.906 -9.037 1.00 47.44 93 GLY A N 1
ATOM 694 C CA . GLY A 1 93 ? 35.072 60.654 -10.293 1.00 47.44 93 GLY A CA 1
ATOM 695 C C . GLY A 1 93 ? 33.828 60.472 -11.177 1.00 47.44 93 GLY A C 1
ATOM 696 O O . GLY A 1 93 ? 33.458 59.382 -11.588 1.00 47.44 93 GLY A O 1
ATOM 697 N N . GLY A 1 94 ? 33.305 61.618 -11.629 1.00 47.62 94 GLY A N 1
ATOM 698 C CA . GLY A 1 94 ? 32.913 61.761 -13.035 1.00 47.62 94 GLY A CA 1
ATOM 699 C C . GLY A 1 94 ? 31.420 61.758 -13.350 1.00 47.62 94 GLY A C 1
ATOM 700 O O . GLY A 1 94 ? 30.945 60.912 -14.096 1.00 47.62 94 GLY A O 1
ATOM 701 N N . GLY A 1 95 ? 30.686 62.762 -12.868 1.00 50.03 95 GLY A N 1
ATOM 702 C CA . GLY A 1 95 ? 29.381 63.116 -13.425 1.00 50.03 95 GLY A CA 1
ATOM 703 C C . GLY A 1 95 ? 29.517 63.977 -14.685 1.00 50.03 95 GLY A C 1
ATOM 704 O O . GLY A 1 95 ? 29.841 65.156 -14.592 1.00 50.03 95 GLY A O 1
ATOM 705 N N . ALA A 1 96 ? 29.236 63.397 -15.849 1.00 53.31 96 ALA A N 1
ATOM 706 C CA . ALA A 1 96 ? 28.804 64.059 -17.086 1.00 53.31 96 ALA A CA 1
ATOM 707 C C . ALA A 1 96 ? 28.331 62.932 -18.020 1.00 53.31 96 ALA A C 1
ATOM 709 O O . ALA A 1 96 ? 29.022 61.938 -18.168 1.00 53.31 96 ALA A O 1
ATOM 710 N N . GLY A 1 97 ? 27.180 62.931 -18.670 1.00 45.28 97 GLY A N 1
ATOM 711 C CA . GLY A 1 97 ? 26.253 63.986 -19.019 1.00 45.28 97 GLY A CA 1
ATOM 712 C C . GLY A 1 97 ? 25.674 63.588 -20.378 1.00 45.28 97 GLY A C 1
ATOM 713 O O . GLY A 1 97 ? 26.429 63.293 -21.292 1.00 45.28 97 GLY A O 1
ATOM 714 N N . GLY A 1 98 ? 24.346 63.587 -20.499 1.00 46.84 98 GLY A N 1
ATOM 715 C CA . GLY A 1 98 ? 23.631 63.757 -21.768 1.00 46.84 98 GLY A CA 1
ATOM 716 C C . GLY A 1 98 ? 23.676 62.619 -22.797 1.00 46.84 98 GLY A C 1
ATOM 717 O O . GLY A 1 98 ? 24.682 62.366 -23.444 1.00 46.84 98 GLY A O 1
ATOM 718 N N . GLY A 1 99 ? 22.509 62.057 -23.106 1.00 48.88 99 GLY A N 1
ATOM 719 C CA . GLY A 1 99 ? 22.315 61.290 -24.337 1.00 48.88 99 GLY A CA 1
ATOM 720 C C . GLY A 1 99 ? 20.846 60.961 -24.550 1.00 48.88 99 GLY A C 1
ATOM 721 O O . GLY A 1 99 ? 20.189 60.432 -23.668 1.00 48.88 99 GLY A O 1
ATOM 722 N N . ARG A 1 100 ? 20.292 61.382 -25.682 1.00 53.72 100 ARG A N 1
ATOM 723 C CA . ARG A 1 100 ? 18.855 61.507 -25.939 1.00 53.72 100 ARG A CA 1
ATOM 724 C C . ARG A 1 100 ? 18.238 60.226 -26.523 1.00 53.72 100 ARG A C 1
ATOM 726 O O . ARG A 1 100 ? 18.846 59.560 -27.341 1.00 53.72 100 ARG A O 1
ATOM 733 N N . ARG A 1 101 ? 16.982 60.002 -26.125 1.00 57.03 101 ARG A N 1
ATOM 734 C CA . ARG A 1 101 ? 15.809 59.422 -26.823 1.00 57.03 101 ARG A CA 1
ATOM 735 C C . ARG A 1 101 ? 15.970 58.983 -28.298 1.00 57.03 101 ARG A C 1
ATOM 737 O O . ARG A 1 101 ? 16.283 59.832 -29.124 1.00 57.03 101 ARG A O 1
ATOM 744 N N . SER A 1 102 ? 15.479 57.775 -28.610 1.00 50.00 102 SER A N 1
ATOM 745 C CA . SER A 1 102 ? 14.630 57.382 -29.776 1.00 50.00 102 SER A CA 1
ATOM 746 C C . SER A 1 102 ? 14.485 55.845 -29.758 1.00 50.00 102 SER A C 1
ATOM 748 O O . SER A 1 102 ? 15.506 55.183 -29.651 1.00 50.00 102 SER A O 1
ATOM 750 N N . ARG A 1 103 ? 13.312 55.213 -29.573 1.00 53.06 103 ARG A N 1
ATOM 751 C CA . ARG A 1 103 ? 12.138 54.983 -30.459 1.00 53.06 103 ARG A CA 1
ATOM 752 C C . ARG A 1 103 ? 12.456 54.165 -31.731 1.00 53.06 103 ARG A C 1
ATOM 754 O O . ARG A 1 103 ? 13.404 54.522 -32.417 1.00 53.06 103 ARG A O 1
ATOM 761 N N . ALA A 1 104 ? 11.554 53.213 -32.037 1.00 48.44 104 ALA A N 1
ATOM 762 C CA . ALA A 1 104 ? 11.580 52.131 -33.052 1.00 48.44 104 ALA A CA 1
ATOM 763 C C . ALA A 1 104 ? 12.312 50.870 -32.544 1.00 48.44 104 ALA A C 1
ATOM 765 O O . ALA A 1 104 ? 13.286 51.015 -31.817 1.00 48.44 104 ALA A O 1
ATOM 766 N N . ASP A 1 105 ? 11.913 49.622 -32.785 1.00 48.53 105 ASP A N 1
ATOM 767 C CA . ASP A 1 105 ? 10.955 48.954 -33.690 1.00 48.53 105 ASP A CA 1
ATOM 768 C C . ASP A 1 105 ? 10.768 47.528 -33.077 1.00 48.53 105 ASP A C 1
ATOM 770 O O . ASP A 1 105 ? 11.683 47.061 -32.399 1.00 48.53 105 ASP A O 1
ATOM 774 N N . SER A 1 106 ? 9.564 46.955 -32.978 1.00 55.38 106 SER A N 1
ATOM 775 C CA . SER A 1 106 ? 9.034 45.881 -33.856 1.00 55.38 106 SER A CA 1
ATOM 776 C C . SER A 1 106 ? 9.714 44.499 -33.757 1.00 55.38 106 SER A C 1
ATOM 778 O O . SER A 1 106 ? 10.933 44.402 -33.714 1.00 55.38 106 SER A O 1
ATOM 780 N N . ASP A 1 107 ? 8.857 43.469 -33.825 1.00 56.06 107 ASP A N 1
ATOM 781 C CA . ASP A 1 107 ? 9.092 42.045 -34.151 1.00 56.06 107 ASP A CA 1
ATOM 782 C C . ASP A 1 107 ? 9.566 41.117 -33.005 1.00 56.06 107 ASP A C 1
ATOM 784 O O . ASP A 1 107 ? 10.577 41.349 -32.352 1.00 56.06 107 ASP A O 1
ATOM 788 N N . ASP A 1 108 ? 8.727 40.184 -32.533 1.00 60.97 108 ASP A N 1
ATOM 789 C CA . ASP A 1 108 ? 8.338 38.876 -33.121 1.00 60.97 108 ASP A CA 1
ATOM 790 C C . ASP A 1 108 ? 9.328 37.760 -32.725 1.00 60.97 108 ASP A C 1
ATOM 792 O O . ASP A 1 108 ? 10.383 37.605 -33.339 1.00 60.97 108 ASP A O 1
ATOM 796 N N . PHE A 1 109 ? 8.995 37.029 -31.648 1.00 46.78 109 PHE A N 1
ATOM 797 C CA . PHE A 1 109 ? 8.988 35.557 -31.577 1.00 46.78 109 PHE A CA 1
ATOM 798 C C . PHE A 1 109 ? 8.269 35.063 -30.310 1.00 46.78 109 PHE A C 1
ATOM 800 O O . PHE A 1 109 ? 8.498 35.657 -29.230 1.00 46.78 109 PHE A O 1
#